Protein AF-A0A950WP19-F1 (afdb_monomer_lite)

Radius of gyration: 15.9 Å; chains: 1; bounding box: 38×21×40 Å

Sequence (91 aa):
MPVFAMRCHAGPLAGATFQVTDPGNALIRGQCADIGKTKGPILRNVAARPLYFHNGSAAGLEHVVDFYDTRFGIGFTEGEEVDLVAFLNSL

Foldseek 3Di:
DDWDWDAACDDPCHRDIDIDPDQACCVVVVDPVSGPPHDDDDLVVVQVDDQDDPVSPRGAVLSVLVVVCVVVVVDDDPVRSVVVSVVSNVD

Structure (mmCIF, N/CA/C/O backbone):
data_AF-A0A950WP19-F1
#
_entry.id   AF-A0A950WP19-F1
#
loop_
_atom_site.group_PDB
_atom_site.id
_atom_site.type_symbol
_atom_site.label_atom_id
_atom_site.label_alt_id
_atom_site.label_comp_id
_atom_site.label_asym_id
_atom_site.label_entity_id
_atom_site.label_seq_id
_atom_site.pdbx_PDB_ins_code
_atom_site.Cartn_x
_atom_site.Cartn_y
_atom_site.Cartn_z
_atom_site.occupancy
_atom_site.B_iso_or_equiv
_atom_site.auth_seq_id
_atom_site.auth_comp_id
_atom_site.auth_asym_id
_atom_site.auth_atom_id
_atom_site.pdbx_PDB_model_num
ATOM 1 N N . MET A 1 1 ? -3.227 -17.571 -6.484 1.00 70.50 1 MET A N 1
ATOM 2 C CA . MET A 1 1 ? -3.109 -16.807 -7.749 1.00 70.50 1 MET A CA 1
ATOM 3 C C . MET A 1 1 ? -1.756 -17.078 -8.391 1.00 70.50 1 MET A C 1
ATOM 5 O O . MET A 1 1 ? -0.848 -17.436 -7.647 1.00 70.50 1 MET A O 1
ATOM 9 N N . PRO A 1 2 ? -1.614 -16.949 -9.724 1.00 86.69 2 PRO A N 1
ATOM 10 C CA . PRO A 1 2 ? -0.322 -17.114 -10.380 1.00 86.69 2 PRO A CA 1
ATOM 11 C C . PRO A 1 2 ? 0.669 -16.048 -9.898 1.00 86.69 2 PRO A C 1
ATOM 13 O O . PRO A 1 2 ? 0.277 -14.936 -9.542 1.00 86.69 2 PRO A O 1
ATOM 16 N N . VAL A 1 3 ? 1.948 -16.411 -9.878 1.00 92.69 3 VAL A N 1
ATOM 17 C CA . VAL A 1 3 ? 3.063 -15.499 -9.613 1.00 92.69 3 VAL A CA 1
ATOM 18 C C . VAL A 1 3 ? 3.874 -15.391 -10.897 1.00 92.69 3 VAL A C 1
ATOM 20 O O . VAL A 1 3 ? 4.243 -16.403 -11.491 1.00 92.69 3 VAL A O 1
ATOM 23 N N . PHE A 1 4 ? 4.122 -14.163 -11.331 1.00 93.56 4 PHE A N 1
ATOM 24 C CA . PHE A 1 4 ? 4.894 -13.832 -12.516 1.00 93.56 4 PHE A CA 1
ATOM 25 C C . PHE A 1 4 ? 6.302 -13.401 -12.117 1.00 93.56 4 PHE A C 1
ATOM 27 O O . PHE A 1 4 ? 6.473 -12.539 -11.254 1.00 93.56 4 PHE A O 1
ATOM 34 N N . ALA A 1 5 ? 7.297 -13.952 -12.810 1.00 95.88 5 ALA A N 1
ATOM 35 C CA . ALA A 1 5 ? 8.674 -13.489 -12.751 1.00 95.88 5 ALA A CA 1
ATOM 36 C C . ALA A 1 5 ? 8.912 -12.476 -13.879 1.00 95.88 5 ALA A C 1
ATOM 38 O O . ALA A 1 5 ? 8.889 -12.831 -15.057 1.00 95.88 5 ALA A O 1
ATOM 39 N N . MET A 1 6 ? 9.143 -11.214 -13.530 1.00 95.00 6 MET A N 1
ATOM 40 C CA . MET A 1 6 ? 9.407 -10.146 -14.491 1.00 95.00 6 MET A CA 1
ATOM 41 C C . MET A 1 6 ? 10.863 -9.713 -14.430 1.00 95.00 6 MET A C 1
ATOM 43 O O . MET A 1 6 ? 11.320 -9.230 -13.395 1.00 95.00 6 MET A O 1
ATOM 47 N N . ARG A 1 7 ? 11.577 -9.843 -15.551 1.00 96.06 7 ARG A N 1
ATOM 48 C CA . ARG A 1 7 ? 12.958 -9.374 -15.691 1.00 96.06 7 ARG A CA 1
ATOM 49 C C . ARG A 1 7 ? 13.008 -8.022 -16.391 1.00 96.06 7 ARG A C 1
ATOM 51 O O . ARG A 1 7 ? 12.430 -7.831 -17.457 1.00 96.06 7 ARG A O 1
ATOM 58 N N . CYS A 1 8 ? 13.771 -7.110 -15.809 1.00 96.81 8 CYS A N 1
ATOM 59 C CA . CYS A 1 8 ? 14.032 -5.798 -16.372 1.00 96.81 8 CYS A CA 1
ATOM 60 C C . CYS A 1 8 ? 15.270 -5.818 -17.264 1.00 96.81 8 CYS A C 1
ATOM 62 O O . CYS A 1 8 ? 16.355 -6.193 -16.824 1.00 96.81 8 CYS A O 1
ATOM 64 N N . HIS A 1 9 ? 15.118 -5.405 -18.522 1.00 95.19 9 HIS A N 1
ATOM 65 C CA . HIS A 1 9 ? 16.209 -5.414 -19.504 1.00 95.19 9 HIS A CA 1
ATOM 66 C C . HIS A 1 9 ? 16.872 -4.044 -19.708 1.00 95.19 9 HIS A C 1
ATOM 68 O O . HIS A 1 9 ? 17.994 -3.988 -20.199 1.00 95.19 9 HIS A O 1
ATOM 74 N N . ALA A 1 10 ? 16.208 -2.952 -19.324 1.00 91.94 10 ALA A N 1
ATOM 75 C CA . ALA A 1 10 ? 16.687 -1.587 -19.529 1.00 91.94 10 ALA A CA 1
ATOM 76 C C . ALA A 1 10 ? 16.243 -0.644 -18.395 1.00 91.94 10 ALA A C 1
ATOM 78 O O . ALA A 1 10 ? 15.338 -0.961 -17.619 1.00 91.94 10 ALA A O 1
ATOM 79 N N . GLY A 1 11 ? 16.875 0.531 -18.328 1.00 91.56 11 GLY A N 1
ATOM 80 C CA . GLY A 1 11 ? 16.604 1.563 -17.325 1.00 91.56 11 GLY A CA 1
ATOM 81 C C . GLY A 1 11 ? 17.298 1.321 -15.975 1.00 91.56 11 GLY A C 1
ATOM 82 O O . GLY A 1 11 ? 18.116 0.411 -15.856 1.00 91.56 11 GLY A O 1
ATOM 83 N N . PRO A 1 12 ? 16.969 2.115 -14.939 1.00 94.62 12 PRO A N 1
ATOM 84 C CA . PRO A 1 12 ? 17.644 2.061 -13.634 1.00 94.62 12 PRO A CA 1
ATOM 85 C C . PRO A 1 12 ? 17.534 0.717 -12.901 1.00 94.62 12 PRO A C 1
ATOM 87 O O . PRO A 1 12 ? 18.322 0.437 -12.007 1.00 94.62 12 PRO A O 1
ATOM 90 N N . LEU A 1 13 ? 16.550 -0.107 -13.273 1.00 96.25 13 LEU A N 1
ATOM 91 C CA . LEU A 1 13 ? 16.300 -1.430 -12.696 1.00 96.25 13 LEU A CA 1
ATOM 92 C C . LEU A 1 13 ? 16.772 -2.573 -13.613 1.00 96.25 13 LEU A C 1
ATOM 94 O O . LEU A 1 13 ? 16.380 -3.720 -13.409 1.00 96.25 13 LEU A O 1
ATOM 98 N N . ALA A 1 14 ? 17.568 -2.292 -14.650 1.00 96.38 14 ALA A N 1
ATOM 99 C CA . ALA A 1 14 ? 18.069 -3.320 -15.560 1.00 96.38 14 ALA A CA 1
ATOM 100 C C . ALA A 1 14 ? 18.826 -4.428 -14.803 1.00 96.38 14 ALA A C 1
ATOM 102 O O . ALA A 1 14 ? 19.631 -4.164 -13.916 1.00 96.38 14 ALA A O 1
ATOM 103 N N . GLY A 1 15 ? 18.556 -5.684 -15.158 1.00 96.31 15 GLY A N 1
ATOM 104 C CA . GLY A 1 15 ? 19.100 -6.868 -14.493 1.00 96.31 15 GLY A CA 1
ATOM 105 C C . GLY A 1 15 ? 18.269 -7.368 -13.308 1.00 96.31 15 GLY A C 1
ATOM 106 O O . GLY A 1 15 ? 18.352 -8.554 -12.991 1.00 96.31 15 GLY A O 1
ATOM 107 N N . ALA A 1 16 ? 17.422 -6.527 -12.704 1.00 96.88 16 ALA A N 1
ATOM 108 C CA . ALA A 1 16 ? 16.549 -6.944 -11.611 1.00 96.88 16 ALA A CA 1
ATOM 109 C C . ALA A 1 16 ? 15.448 -7.901 -12.095 1.00 96.88 16 ALA A C 1
ATOM 111 O O . ALA A 1 16 ? 14.961 -7.806 -13.228 1.00 96.88 16 ALA A O 1
ATOM 112 N N . THR A 1 17 ? 15.047 -8.817 -11.213 1.00 96.75 17 THR A N 1
ATOM 113 C CA . THR A 1 17 ? 13.897 -9.704 -11.415 1.00 96.75 17 THR A CA 1
ATOM 114 C C . THR A 1 17 ? 12.934 -9.555 -10.248 1.00 96.75 17 THR A C 1
ATOM 116 O O . THR A 1 17 ? 13.341 -9.642 -9.093 1.00 96.75 17 THR A O 1
ATOM 119 N N . PHE A 1 18 ? 11.660 -9.341 -10.559 1.00 95.94 18 PHE A N 1
ATOM 120 C CA . PHE A 1 18 ? 10.591 -9.154 -9.586 1.00 95.94 18 PHE A CA 1
ATOM 121 C C . PHE A 1 18 ? 9.629 -10.334 -9.636 1.00 95.94 18 PHE A C 1
ATOM 123 O O . PHE A 1 18 ? 9.298 -10.814 -10.719 1.00 95.94 18 PHE A O 1
ATOM 130 N N . GLN A 1 19 ? 9.168 -10.773 -8.468 1.00 95.62 19 GLN A N 1
ATOM 131 C CA . GLN A 1 19 ? 8.073 -11.731 -8.342 1.00 95.62 19 GLN A CA 1
ATOM 132 C C . GLN A 1 19 ? 6.815 -10.964 -7.957 1.00 95.62 19 GLN A C 1
ATOM 134 O O . GLN A 1 19 ? 6.795 -10.298 -6.922 1.00 95.62 19 GLN A O 1
ATOM 139 N N . VAL A 1 20 ? 5.785 -11.025 -8.796 1.00 94.44 20 VAL A N 1
ATOM 140 C CA . VAL A 1 20 ? 4.534 -10.290 -8.573 1.00 94.44 20 VAL A CA 1
ATOM 141 C C . VAL A 1 20 ? 3.335 -11.161 -8.891 1.00 94.44 20 VAL A C 1
ATOM 143 O O . VAL A 1 20 ? 3.376 -11.978 -9.803 1.00 94.44 20 VAL A O 1
ATOM 146 N N . THR A 1 21 ? 2.236 -10.970 -8.172 1.00 94.56 21 THR A N 1
ATOM 147 C CA . THR A 1 21 ? 0.961 -11.624 -8.503 1.00 94.56 21 THR A CA 1
ATOM 148 C C . THR A 1 21 ? 0.223 -10.917 -9.637 1.00 94.56 21 THR A C 1
ATOM 150 O O . THR A 1 21 ? -0.531 -11.554 -10.365 1.00 94.56 21 THR A O 1
ATOM 153 N N . ASP A 1 22 ? 0.460 -9.615 -9.802 1.00 94.06 22 ASP A N 1
ATOM 154 C CA . ASP A 1 22 ? -0.060 -8.789 -10.888 1.00 94.06 22 ASP A CA 1
ATOM 155 C C . ASP A 1 22 ? 0.990 -7.722 -11.263 1.00 94.06 22 ASP A C 1
ATOM 157 O O . ASP A 1 22 ? 1.405 -6.943 -10.397 1.00 94.06 22 ASP A O 1
ATOM 161 N N . PRO A 1 23 ? 1.461 -7.682 -12.522 1.00 94.50 23 PRO A N 1
ATOM 162 C CA . PRO A 1 23 ? 2.346 -6.632 -13.027 1.00 94.50 23 PRO A CA 1
ATOM 163 C C . PRO A 1 23 ? 1.799 -5.200 -12.916 1.00 94.50 23 PRO A C 1
ATOM 165 O O . PRO A 1 23 ? 2.591 -4.254 -12.872 1.00 94.50 23 PRO A O 1
ATOM 168 N N . GLY A 1 24 ? 0.476 -5.022 -12.877 1.00 94.62 24 GLY A N 1
ATOM 169 C CA . GLY A 1 24 ? -0.181 -3.727 -12.740 1.00 94.62 24 GLY A CA 1
ATOM 170 C C . GLY A 1 24 ? 0.171 -2.747 -13.863 1.00 94.62 24 GLY A C 1
ATOM 171 O O . GLY A 1 24 ? 0.201 -3.086 -15.048 1.00 94.62 24 GLY A O 1
ATOM 172 N N . ASN A 1 25 ? 0.470 -1.503 -13.486 1.00 96.00 25 ASN A N 1
ATOM 173 C CA . ASN A 1 25 ? 0.737 -0.402 -14.413 1.00 96.00 25 ASN A CA 1
ATOM 174 C C . ASN A 1 25 ? 1.942 -0.642 -15.336 1.00 96.00 25 ASN A C 1
ATOM 176 O O . ASN A 1 25 ? 2.024 0.002 -16.385 1.00 96.00 25 ASN A O 1
ATOM 180 N N . ALA A 1 26 ? 2.847 -1.570 -15.006 1.00 95.56 26 ALA A N 1
ATOM 181 C CA . ALA A 1 26 ? 3.943 -1.945 -15.897 1.00 95.56 26 ALA A CA 1
ATOM 182 C C . ALA A 1 26 ? 3.456 -2.502 -17.243 1.00 95.56 26 ALA A C 1
ATOM 184 O O . ALA A 1 26 ? 4.112 -2.254 -18.251 1.00 95.56 26 ALA A O 1
ATOM 185 N N . LEU A 1 27 ? 2.303 -3.181 -17.298 1.00 94.31 27 LEU A N 1
ATOM 186 C CA . LEU A 1 27 ? 1.740 -3.669 -18.568 1.00 94.31 27 LEU A CA 1
ATOM 187 C C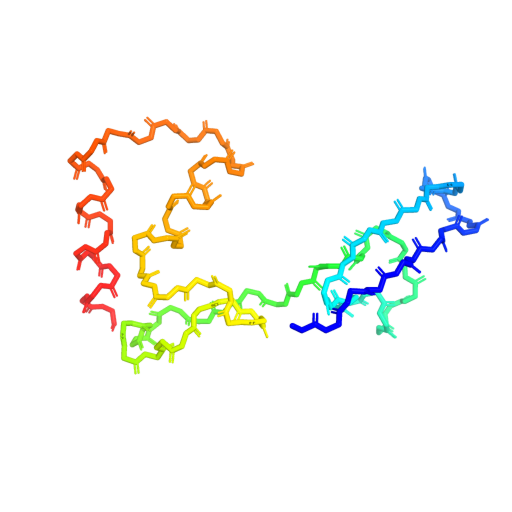 . LEU A 1 27 ? 1.201 -2.542 -19.450 1.00 94.31 27 LEU A C 1
ATOM 189 O O . LEU A 1 27 ? 1.143 -2.689 -20.665 1.00 94.31 27 LEU A O 1
ATOM 193 N N . ILE A 1 28 ? 0.823 -1.417 -18.844 1.00 95.00 28 ILE A N 1
ATOM 194 C CA . ILE A 1 28 ? 0.275 -0.260 -19.556 1.00 95.00 28 ILE A CA 1
ATOM 195 C C . ILE A 1 28 ? 1.407 0.663 -20.011 1.00 95.00 28 ILE A C 1
ATOM 197 O O . ILE A 1 28 ? 1.412 1.146 -21.139 1.00 95.00 28 ILE A O 1
ATOM 201 N N . ARG A 1 29 ? 2.368 0.933 -19.123 1.00 93.75 29 ARG A N 1
ATOM 202 C CA . ARG A 1 29 ? 3.435 1.918 -19.355 1.00 93.75 29 ARG A CA 1
ATOM 203 C C . ARG A 1 29 ? 4.727 1.318 -19.901 1.00 93.75 29 ARG A C 1
ATOM 205 O O . ARG A 1 29 ? 5.570 2.063 -20.387 1.00 93.75 29 ARG A O 1
ATOM 212 N N . GLY A 1 30 ? 4.924 0.007 -19.771 1.00 92.62 30 GLY A N 1
ATOM 213 C CA . GLY A 1 30 ? 6.158 -0.679 -20.166 1.00 92.62 30 GLY A CA 1
ATOM 214 C C . GLY A 1 30 ? 7.375 -0.349 -19.293 1.00 92.62 30 GLY A C 1
ATOM 215 O O . GLY A 1 30 ? 8.503 -0.647 -19.675 1.00 92.62 30 GLY A O 1
ATOM 216 N N . GLN A 1 31 ? 7.180 0.287 -18.133 1.00 94.75 31 GLN A N 1
ATOM 217 C CA . GLN A 1 31 ? 8.268 0.733 -17.263 1.00 94.75 31 GLN A CA 1
ATOM 218 C C . GLN A 1 31 ? 8.461 -0.218 -16.084 1.00 94.75 31 GLN A C 1
ATOM 220 O O . GLN A 1 31 ? 7.543 -0.463 -15.306 1.00 94.75 31 GLN A O 1
ATOM 225 N N . CYS A 1 32 ? 9.699 -0.673 -15.888 1.00 96.19 32 CYS A N 1
ATOM 226 C CA . CYS A 1 32 ? 10.075 -1.520 -14.756 1.00 96.19 32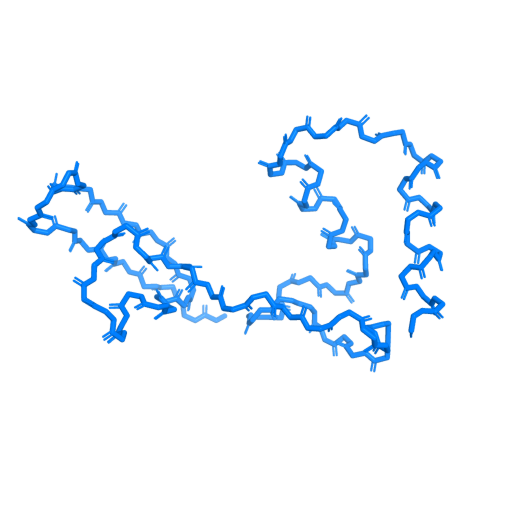 CYS A CA 1
ATOM 227 C C . CYS A 1 32 ? 9.801 -0.894 -13.387 1.00 96.19 32 CYS A C 1
ATOM 229 O O . CYS A 1 32 ? 9.470 -1.596 -12.438 1.00 96.19 32 CYS A O 1
ATOM 231 N N . ALA A 1 33 ? 9.905 0.432 -13.284 1.00 95.44 33 ALA A N 1
ATOM 232 C CA . ALA A 1 33 ? 9.615 1.146 -12.046 1.00 95.44 33 ALA A CA 1
ATOM 233 C C . ALA A 1 33 ? 8.133 1.073 -11.644 1.00 95.44 33 ALA A C 1
ATOM 235 O O . ALA A 1 33 ? 7.816 1.404 -10.506 1.00 95.44 33 ALA A O 1
ATOM 236 N N . ASP A 1 34 ? 7.239 0.664 -12.548 1.00 95.94 34 ASP A N 1
ATOM 237 C CA . ASP A 1 34 ? 5.796 0.567 -12.314 1.00 95.94 34 ASP A CA 1
ATOM 238 C C . ASP A 1 34 ? 5.309 -0.874 -12.088 1.00 95.94 34 ASP A C 1
ATOM 240 O O . ASP A 1 34 ? 4.104 -1.101 -11.969 1.00 95.94 34 ASP A O 1
ATOM 244 N N . ILE A 1 35 ? 6.229 -1.842 -11.983 1.00 96.06 35 ILE A N 1
ATOM 245 C CA . ILE A 1 35 ? 5.913 -3.244 -11.679 1.00 96.06 35 ILE A CA 1
ATOM 246 C C . ILE A 1 35 ? 5.201 -3.329 -10.323 1.00 96.06 35 ILE A C 1
ATOM 248 O O . ILE A 1 35 ? 5.702 -2.841 -9.311 1.00 96.06 35 ILE A O 1
ATOM 252 N N . GLY A 1 36 ? 4.011 -3.934 -10.317 1.00 93.56 36 GLY A N 1
ATOM 253 C CA . GLY A 1 36 ? 3.179 -4.110 -9.125 1.00 93.56 36 GLY A CA 1
ATOM 254 C C . GLY A 1 36 ? 2.480 -2.836 -8.640 1.00 93.56 36 GLY A C 1
ATOM 255 O O . GLY A 1 36 ? 1.733 -2.888 -7.664 1.00 93.56 36 GLY A O 1
ATOM 256 N N . LYS A 1 37 ? 2.679 -1.686 -9.300 1.00 94.56 37 LYS A N 1
ATOM 257 C CA . LYS A 1 37 ? 1.926 -0.471 -8.971 1.00 94.56 37 LYS A CA 1
ATOM 258 C C . LYS A 1 37 ? 0.528 -0.558 -9.559 1.00 94.56 37 LYS A C 1
ATOM 260 O O . LYS A 1 37 ? 0.360 -0.754 -10.760 1.00 94.56 37 LYS A O 1
ATOM 265 N N . THR A 1 38 ? -0.468 -0.312 -8.726 1.00 93.75 38 THR A N 1
ATOM 266 C CA . THR A 1 38 ? -1.875 -0.245 -9.115 1.00 93.75 38 THR A CA 1
ATOM 267 C C . THR A 1 38 ? -2.467 1.091 -8.676 1.00 93.75 38 THR A C 1
ATOM 269 O O . THR A 1 38 ? -1.852 1.865 -7.936 1.00 93.75 38 THR A O 1
ATOM 272 N N . LYS A 1 39 ? -3.661 1.412 -9.174 1.00 93.81 39 LYS A N 1
ATOM 273 C CA . LYS A 1 39 ? -4.423 2.556 -8.671 1.00 93.81 39 LYS A CA 1
ATOM 274 C C . LYS A 1 39 ? -4.861 2.265 -7.231 1.00 93.81 39 LYS A C 1
ATOM 276 O O . LYS A 1 39 ? -5.414 1.200 -6.971 1.00 93.81 39 LYS A O 1
ATOM 281 N N . GLY A 1 40 ? -4.698 3.240 -6.335 1.00 92.50 40 GLY A N 1
ATOM 282 C CA . GLY A 1 40 ? -5.259 3.163 -4.985 1.00 92.50 40 GLY A CA 1
ATOM 283 C C . GLY A 1 40 ? -6.781 2.928 -5.011 1.00 92.50 40 GLY A C 1
ATOM 284 O O . GLY A 1 40 ? -7.485 3.590 -5.793 1.00 92.50 40 GLY A O 1
ATOM 285 N N . PRO A 1 41 ? -7.301 1.985 -4.205 1.00 92.88 41 PRO A N 1
ATOM 286 C CA . PRO A 1 41 ? -8.734 1.743 -4.109 1.00 92.88 41 PRO A CA 1
ATOM 287 C C . PRO A 1 41 ? -9.440 2.900 -3.389 1.00 92.88 41 PRO A C 1
ATOM 289 O O . PRO A 1 41 ? -8.834 3.659 -2.637 1.00 92.88 41 PRO A O 1
ATOM 292 N N . ILE A 1 42 ? -10.746 3.029 -3.617 1.00 95.69 42 ILE A N 1
ATOM 293 C CA . ILE A 1 42 ? -11.605 3.904 -2.811 1.00 95.69 42 ILE A CA 1
ATOM 294 C C . ILE A 1 42 ? -11.958 3.133 -1.535 1.00 95.69 42 ILE A C 1
ATOM 296 O O . ILE A 1 42 ? -12.333 1.968 -1.629 1.00 95.69 42 ILE A O 1
ATOM 300 N N . LEU A 1 43 ? -11.858 3.775 -0.368 1.00 96.75 43 LEU A N 1
ATOM 301 C CA . LEU A 1 43 ? -12.084 3.118 0.930 1.00 96.75 43 LEU A CA 1
ATOM 302 C C . LEU A 1 43 ? -13.521 3.241 1.463 1.00 96.75 43 LEU A C 1
ATOM 304 O O . LEU A 1 43 ? -13.853 2.652 2.483 1.00 96.75 43 LEU A O 1
ATOM 308 N N . ARG A 1 44 ? -14.395 3.980 0.772 1.00 96.62 44 ARG A N 1
ATOM 309 C CA . ARG A 1 44 ? -15.819 4.060 1.123 1.00 96.62 44 ARG A CA 1
ATOM 310 C C . ARG A 1 44 ? -16.474 2.679 1.026 1.00 96.62 44 ARG A C 1
ATOM 312 O O . ARG A 1 44 ? -16.364 2.035 -0.022 1.00 96.62 44 ARG A O 1
ATOM 319 N N . ASN A 1 45 ? -17.208 2.268 2.060 1.00 96.06 45 ASN A N 1
ATOM 320 C CA . ASN A 1 45 ? -17.795 0.934 2.204 1.00 96.06 45 ASN A CA 1
ATOM 321 C C . ASN A 1 45 ? -16.768 -0.206 2.044 1.00 96.06 45 ASN A C 1
ATOM 323 O O . ASN A 1 45 ? -17.097 -1.249 1.469 1.00 96.06 45 ASN A O 1
ATOM 327 N N . VAL A 1 46 ? -15.515 -0.014 2.477 1.00 97.06 46 VAL A N 1
ATOM 328 C CA . VAL A 1 46 ? -14.463 -1.032 2.304 1.00 97.06 46 VAL A CA 1
ATOM 329 C C . VAL A 1 46 ? -14.772 -2.306 3.092 1.00 97.06 46 VAL A C 1
ATOM 331 O O . VAL A 1 46 ? -14.633 -3.394 2.542 1.00 97.06 46 VAL A O 1
ATOM 334 N N . ALA A 1 47 ? -15.303 -2.184 4.311 1.00 96.94 47 ALA A N 1
ATOM 335 C CA . ALA A 1 47 ? -15.625 -3.324 5.172 1.00 96.94 47 ALA A CA 1
ATOM 336 C C . ALA A 1 47 ? -16.651 -4.300 4.570 1.00 96.94 47 ALA A C 1
ATOM 338 O O . ALA A 1 47 ? -16.630 -5.494 4.857 1.00 96.94 47 ALA A O 1
ATOM 339 N N . ALA A 1 48 ? -17.527 -3.819 3.683 1.00 96.06 48 ALA A N 1
ATOM 340 C CA . ALA A 1 48 ? -18.532 -4.644 3.017 1.00 96.06 48 ALA A CA 1
ATOM 341 C C . ALA A 1 48 ? -17.979 -5.452 1.823 1.00 96.06 48 ALA A C 1
ATOM 343 O O . ALA A 1 48 ? -18.753 -6.094 1.110 1.00 96.06 48 ALA A O 1
ATOM 344 N N . ARG A 1 49 ? -16.668 -5.383 1.541 1.00 94.69 49 ARG A N 1
ATOM 345 C CA . ARG A 1 49 ? -16.051 -5.938 0.322 1.00 94.69 49 ARG A CA 1
ATOM 346 C C . ARG A 1 49 ? -14.815 -6.826 0.583 1.00 94.69 49 ARG A C 1
ATOM 348 O O . ARG A 1 49 ? -13.782 -6.589 -0.043 1.00 94.69 49 ARG A O 1
ATOM 355 N N . PRO A 1 50 ? -14.889 -7.854 1.447 1.00 94.38 50 PRO A N 1
ATOM 356 C CA . PRO A 1 50 ? -13.834 -8.869 1.529 1.00 94.38 50 PRO A CA 1
ATOM 357 C C . PRO A 1 50 ? -13.840 -9.776 0.276 1.00 94.38 50 PRO A C 1
ATOM 359 O O . PRO A 1 50 ? -14.875 -9.936 -0.370 1.00 94.38 50 PRO A O 1
ATOM 362 N N . LEU A 1 51 ? -12.752 -10.446 -0.124 1.00 95.56 51 LEU A N 1
ATOM 363 C CA . LEU A 1 51 ? -11.356 -10.421 0.350 1.00 95.56 51 LEU A CA 1
ATOM 364 C C . LEU A 1 51 ? -10.598 -9.190 -0.194 1.00 95.56 51 LEU A C 1
ATOM 366 O O . LEU A 1 51 ? -10.906 -8.699 -1.278 1.00 95.56 51 LEU A O 1
ATOM 370 N N . TYR A 1 52 ? -9.579 -8.721 0.526 1.00 96.06 52 TYR A N 1
ATOM 371 C CA . TYR A 1 52 ? -8.851 -7.482 0.227 1.00 96.06 52 TYR A CA 1
ATOM 372 C C . TYR A 1 52 ? -7.586 -7.694 -0.623 1.00 96.06 52 TYR A C 1
ATOM 374 O O . TYR A 1 52 ? -7.067 -8.804 -0.745 1.00 96.06 52 TYR A O 1
ATOM 382 N N . PHE A 1 53 ? -7.066 -6.583 -1.165 1.00 94.56 53 PHE A N 1
ATOM 383 C CA . PHE A 1 53 ? -6.037 -6.501 -2.216 1.00 94.56 53 PHE A CA 1
ATOM 384 C C . PHE A 1 53 ? -6.498 -7.017 -3.584 1.00 94.56 53 PHE A C 1
ATOM 386 O O . PHE A 1 53 ? -7.506 -7.704 -3.716 1.00 94.56 53 PHE A O 1
ATOM 393 N N . HIS A 1 54 ? -5.757 -6.674 -4.642 1.00 92.06 54 HIS A N 1
ATOM 394 C CA . HIS A 1 54 ? -6.105 -7.049 -6.022 1.00 92.06 54 HIS A CA 1
ATOM 395 C C . HIS A 1 54 ? -6.100 -8.563 -6.258 1.00 92.06 54 HIS A C 1
ATOM 397 O O . HIS A 1 54 ? -6.697 -9.039 -7.218 1.00 92.06 54 HIS A O 1
ATOM 403 N N . ASN A 1 55 ? -5.431 -9.315 -5.386 1.00 91.44 55 ASN A N 1
ATOM 404 C CA . ASN A 1 55 ? -5.334 -10.767 -5.433 1.00 91.44 55 ASN A CA 1
ATOM 405 C C . ASN A 1 55 ? -6.149 -11.487 -4.344 1.00 91.44 55 ASN A C 1
ATOM 407 O O . ASN A 1 55 ? -6.047 -12.710 -4.241 1.00 91.44 55 ASN A O 1
ATOM 411 N N . GLY A 1 56 ? -6.903 -10.753 -3.517 1.00 93.25 56 GLY A N 1
ATOM 412 C CA . GLY A 1 56 ? -7.692 -11.326 -2.427 1.00 93.25 56 GLY A CA 1
ATOM 413 C C . GLY A 1 56 ? -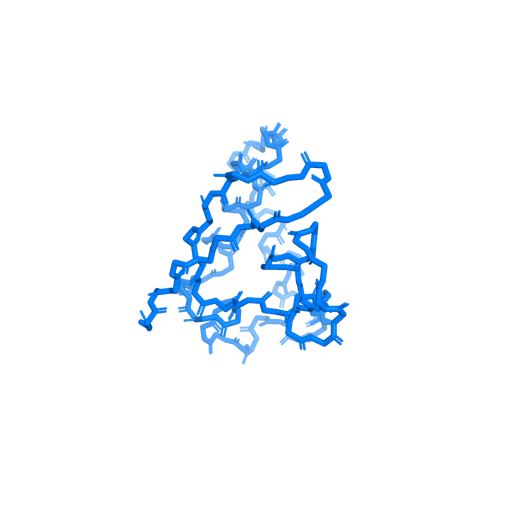6.863 -11.964 -1.305 1.00 93.25 56 GLY A C 1
ATOM 414 O O . GLY A 1 56 ? -7.358 -12.875 -0.648 1.00 93.25 56 GLY A O 1
ATOM 415 N N . SER A 1 57 ? -5.595 -11.578 -1.108 1.00 93.38 57 SER A N 1
ATOM 416 C CA . SER A 1 57 ? -4.716 -12.268 -0.149 1.00 93.38 57 SER A CA 1
ATOM 417 C C . SER A 1 57 ? -4.975 -11.932 1.319 1.00 93.38 57 SER A C 1
ATOM 419 O O . SER A 1 57 ? -4.493 -12.660 2.180 1.00 93.38 57 SER A O 1
ATOM 421 N N . ALA A 1 58 ? -5.704 -10.855 1.618 1.00 96.69 58 ALA A N 1
ATOM 422 C CA . ALA A 1 58 ? -6.079 -10.506 2.987 1.00 96.69 58 ALA A CA 1
ATOM 423 C C . ALA A 1 58 ? -7.557 -10.814 3.235 1.00 96.69 58 ALA A C 1
ATOM 425 O O . ALA A 1 58 ? -8.436 -10.341 2.516 1.00 96.69 58 ALA A O 1
ATOM 426 N N . ALA A 1 59 ? -7.833 -11.605 4.272 1.00 95.94 59 ALA A N 1
ATOM 427 C CA . ALA A 1 59 ? -9.193 -12.037 4.592 1.00 95.94 59 ALA A CA 1
ATOM 428 C C . ALA A 1 59 ? -10.009 -11.002 5.382 1.00 95.94 59 ALA A C 1
ATOM 430 O O . ALA A 1 59 ? -11.236 -11.029 5.334 1.00 95.94 59 ALA A O 1
ATOM 431 N N . GLY A 1 60 ? -9.327 -10.100 6.090 1.00 97.25 60 GLY A N 1
ATOM 432 C CA . GLY A 1 60 ? -9.900 -9.132 7.029 1.00 97.25 60 GLY A CA 1
ATOM 433 C C . GLY A 1 60 ? -9.200 -7.780 6.920 1.00 97.25 60 GLY A C 1
ATOM 434 O O . GLY A 1 60 ? -8.132 -7.698 6.307 1.00 97.25 60 GLY A O 1
ATOM 435 N N . LEU A 1 61 ? -9.805 -6.735 7.489 1.00 97.94 61 LEU A N 1
ATOM 436 C CA . LEU A 1 61 ? -9.207 -5.393 7.526 1.00 97.94 61 LEU A CA 1
ATOM 437 C C . LEU A 1 61 ? -7.991 -5.348 8.451 1.00 97.94 61 LEU A C 1
ATOM 439 O O . LEU A 1 61 ? -7.066 -4.592 8.194 1.00 97.94 61 LEU A O 1
ATOM 443 N N . GLU A 1 62 ? -7.968 -6.213 9.455 1.00 97.69 62 GLU A N 1
ATOM 444 C CA . GLU A 1 62 ? -6.869 -6.447 10.387 1.00 97.69 62 GLU A CA 1
ATOM 445 C C . GLU A 1 62 ? -5.615 -6.832 9.592 1.00 97.69 62 GLU A C 1
ATOM 447 O O . GLU A 1 62 ? -4.642 -6.092 9.560 1.00 97.69 62 GLU A O 1
ATOM 452 N N . HIS A 1 63 ? -5.709 -7.874 8.757 1.00 97.94 63 HIS A N 1
ATOM 453 C CA . HIS A 1 63 ? -4.616 -8.276 7.862 1.00 97.94 63 HIS A CA 1
ATOM 454 C C . HIS A 1 63 ? -4.191 -7.180 6.868 1.00 97.94 63 HIS A C 1
ATOM 456 O O . HIS A 1 63 ? -3.059 -7.188 6.383 1.00 97.94 63 HIS A O 1
ATOM 462 N N . VAL A 1 64 ? -5.099 -6.268 6.499 1.00 97.38 64 VAL A N 1
ATOM 463 C CA . VAL A 1 64 ? -4.764 -5.124 5.637 1.00 97.38 64 VAL A CA 1
ATOM 464 C C . VAL A 1 64 ? -3.953 -4.089 6.411 1.00 97.38 64 VAL A C 1
ATOM 466 O O . VAL A 1 64 ? -2.968 -3.582 5.872 1.00 97.38 64 VAL A O 1
ATOM 469 N N . VAL A 1 65 ? -4.357 -3.781 7.644 1.00 97.94 65 VAL A N 1
ATOM 470 C CA . VAL A 1 65 ? -3.649 -2.855 8.533 1.00 97.94 65 VAL A CA 1
ATOM 471 C C . VAL A 1 65 ? -2.263 -3.405 8.858 1.00 97.94 65 VAL A C 1
ATOM 473 O O . VAL A 1 65 ? -1.289 -2.720 8.552 1.00 97.94 65 VAL A O 1
ATOM 476 N N . ASP A 1 66 ? -2.155 -4.662 9.294 1.00 97.81 66 ASP A N 1
ATOM 477 C CA . ASP A 1 66 ? -0.880 -5.328 9.611 1.00 97.81 66 ASP A CA 1
ATOM 478 C C . ASP A 1 66 ? 0.097 -5.296 8.428 1.00 97.81 66 ASP A C 1
ATOM 480 O O . ASP A 1 66 ? 1.300 -5.042 8.565 1.00 97.81 66 ASP A O 1
ATOM 484 N N . PHE A 1 67 ? -0.422 -5.542 7.218 1.00 97.00 67 PHE A N 1
ATOM 485 C CA . PHE A 1 67 ? 0.380 -5.497 6.000 1.00 97.00 67 PHE A CA 1
ATOM 486 C C . PHE A 1 67 ? 0.984 -4.109 5.781 1.00 97.00 67 PHE A C 1
ATOM 488 O O . PHE A 1 67 ? 2.158 -3.999 5.416 1.00 97.00 67 PHE A O 1
ATOM 495 N N . TYR A 1 68 ? 0.193 -3.049 5.961 1.00 96.94 68 TYR A N 1
ATOM 496 C CA . TYR A 1 68 ? 0.668 -1.685 5.756 1.00 96.94 68 TYR A CA 1
ATOM 497 C C . TYR A 1 68 ? 1.542 -1.181 6.901 1.00 96.94 68 TYR A C 1
ATOM 499 O O . TYR A 1 68 ? 2.509 -0.472 6.614 1.00 96.94 68 TYR A O 1
ATOM 507 N N . ASP A 1 69 ? 1.271 -1.598 8.137 1.00 98.25 69 ASP A N 1
ATOM 508 C CA . ASP A 1 69 ? 2.145 -1.351 9.281 1.00 98.25 69 ASP A CA 1
ATOM 509 C C . ASP A 1 69 ? 3.544 -1.916 9.014 1.00 98.25 69 ASP A C 1
ATOM 511 O O . ASP A 1 69 ? 4.520 -1.167 8.979 1.00 98.25 69 ASP A O 1
ATOM 515 N N . THR A 1 70 ? 3.629 -3.199 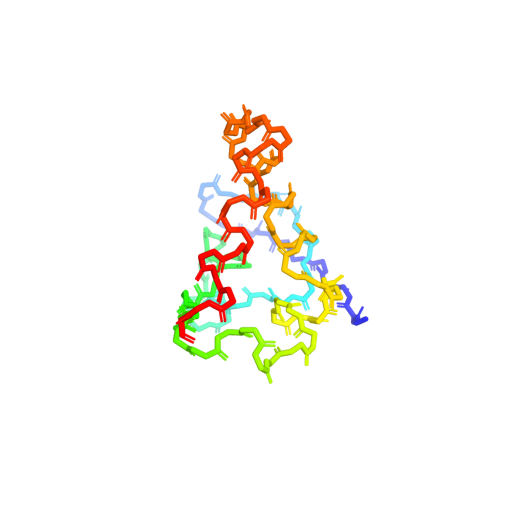8.645 1.00 97.50 70 THR A N 1
ATOM 516 C CA . THR A 1 70 ? 4.900 -3.858 8.307 1.00 97.50 70 THR A CA 1
ATOM 517 C C . THR A 1 70 ? 5.569 -3.217 7.090 1.00 97.50 70 THR A C 1
ATOM 519 O O . THR A 1 70 ? 6.777 -2.977 7.078 1.00 97.50 70 THR A O 1
ATOM 522 N N . ARG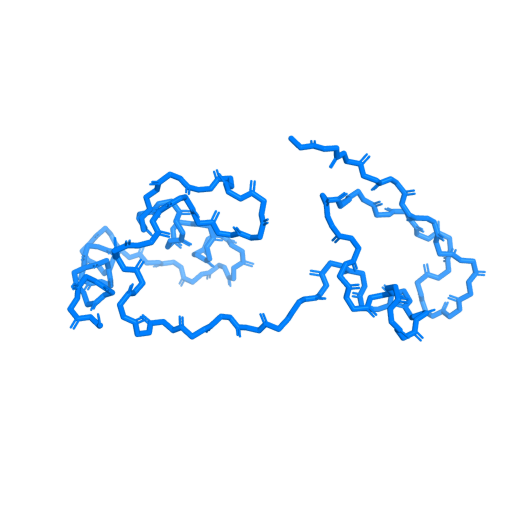 A 1 71 ? 4.801 -2.943 6.027 1.00 94.81 71 ARG A N 1
ATOM 523 C CA . ARG A 1 71 ? 5.339 -2.415 4.764 1.00 94.81 71 ARG A CA 1
ATOM 524 C C . ARG A 1 71 ? 5.980 -1.042 4.931 1.00 94.81 71 ARG A C 1
ATOM 526 O O . ARG A 1 71 ? 6.952 -0.751 4.231 1.00 94.81 71 ARG A O 1
ATOM 533 N N . PHE A 1 72 ? 5.393 -0.191 5.766 1.00 96.44 72 PHE A N 1
ATOM 534 C CA . PHE A 1 72 ? 5.861 1.175 5.969 1.00 96.44 72 PHE A CA 1
ATOM 535 C C . PHE A 1 72 ? 6.633 1.362 7.279 1.00 96.44 72 PHE A C 1
ATOM 537 O O . PHE A 1 72 ? 7.220 2.425 7.462 1.00 96.44 72 PHE A O 1
ATOM 544 N N . GLY A 1 73 ? 6.683 0.342 8.140 1.00 97.31 73 GLY A N 1
ATOM 545 C CA . GLY A 1 73 ? 7.302 0.415 9.460 1.00 97.31 73 GLY A CA 1
ATOM 546 C C . GLY A 1 73 ? 6.641 1.481 10.329 1.00 97.31 73 GLY A C 1
ATOM 547 O O . GLY A 1 73 ? 7.351 2.307 10.898 1.00 97.31 73 GLY A O 1
ATOM 548 N N . ILE A 1 74 ? 5.303 1.519 10.348 1.00 97.88 74 ILE A N 1
ATOM 549 C CA . ILE A 1 74 ? 4.546 2.580 11.034 1.00 97.88 74 ILE A CA 1
ATOM 550 C C . ILE A 1 74 ? 4.706 2.431 12.551 1.00 97.88 74 ILE A C 1
ATOM 552 O O . ILE A 1 74 ? 5.004 3.417 13.224 1.00 97.88 74 ILE A O 1
ATOM 556 N N . GLY A 1 75 ? 4.604 1.201 13.060 1.00 97.62 75 GLY A N 1
ATOM 557 C CA . GLY A 1 75 ? 4.785 0.873 14.469 1.00 97.62 75 GLY A CA 1
ATOM 558 C C . GLY A 1 75 ? 3.533 1.145 15.290 1.00 97.62 75 GLY A C 1
ATOM 559 O O . GLY A 1 75 ? 3.645 1.725 16.372 1.00 97.62 75 GLY A O 1
ATOM 560 N N . PHE A 1 76 ? 2.360 0.768 14.772 1.00 98.00 76 PHE A N 1
ATOM 561 C CA . PHE A 1 76 ? 1.121 0.892 15.530 1.00 98.00 76 PHE A CA 1
ATOM 562 C C . PHE A 1 76 ? 1.183 0.101 16.839 1.00 98.00 76 PHE A C 1
ATOM 564 O O . PHE A 1 76 ? 1.741 -0.993 16.937 1.00 98.00 76 PHE A O 1
ATOM 571 N N . THR A 1 77 ? 0.581 0.673 17.872 1.00 98.31 77 THR A N 1
ATOM 572 C CA . THR A 1 77 ? 0.186 -0.085 19.054 1.00 98.31 77 THR A CA 1
ATOM 573 C C . THR A 1 77 ? -1.071 -0.902 18.754 1.00 98.31 77 THR A C 1
ATOM 575 O O . THR A 1 77 ? -1.873 -0.530 17.901 1.00 98.31 77 THR A O 1
ATOM 578 N N . GLU A 1 78 ? -1.303 -1.970 19.520 1.00 96.62 78 GLU A N 1
ATOM 579 C CA . GLU A 1 78 ? -2.506 -2.809 19.381 1.00 96.62 78 GLU A CA 1
ATOM 580 C C . GLU A 1 78 ? -3.808 -1.981 19.448 1.00 96.62 78 GLU A C 1
ATOM 582 O O . GLU A 1 78 ? -4.754 -2.227 18.704 1.00 96.62 78 GLU A O 1
ATOM 587 N N . GLY A 1 79 ? -3.849 -0.946 20.297 1.00 98.31 79 GLY A N 1
ATOM 588 C CA . GLY A 1 79 ? -4.997 -0.040 20.382 1.00 98.31 79 GLY A CA 1
ATOM 589 C C . GLY A 1 79 ? -5.211 0.791 19.113 1.00 98.31 79 GLY A C 1
ATOM 590 O O . GLY A 1 79 ? -6.344 0.937 18.663 1.00 98.31 79 GLY A O 1
ATOM 591 N N . GLU A 1 80 ? -4.137 1.297 18.504 1.00 98.56 80 GLU A N 1
ATOM 592 C CA . GLU A 1 80 ? -4.220 2.075 17.260 1.00 98.56 80 GLU A CA 1
ATOM 593 C C . GLU A 1 80 ? -4.652 1.214 16.069 1.00 98.56 80 GLU A C 1
ATOM 595 O O . GLU A 1 80 ? -5.415 1.685 15.224 1.00 98.56 80 GLU A O 1
ATOM 600 N N . GLU A 1 81 ? -4.219 -0.050 16.010 1.00 98.25 81 GLU A N 1
ATOM 601 C CA . GLU A 1 81 ? -4.686 -1.000 14.994 1.00 98.25 81 GLU A CA 1
ATOM 602 C C . GLU A 1 81 ? -6.193 -1.244 15.121 1.00 98.25 81 GLU A C 1
ATOM 604 O O . GLU A 1 81 ? -6.925 -1.138 14.132 1.00 98.25 81 GLU A O 1
ATOM 609 N N . VAL A 1 82 ? -6.676 -1.495 16.344 1.00 98.38 82 VAL A N 1
ATOM 610 C CA . VAL A 1 82 ? -8.107 -1.683 16.633 1.00 98.38 82 VAL A CA 1
ATOM 611 C C . VAL A 1 82 ? -8.916 -0.445 16.246 1.00 98.38 82 VAL A C 1
ATOM 613 O O . VAL A 1 82 ? -9.946 -0.569 15.574 1.00 98.38 82 VAL A O 1
ATOM 616 N N . ASP A 1 83 ? -8.447 0.747 16.612 1.00 98.69 83 ASP A N 1
ATOM 617 C CA . ASP A 1 83 ? -9.124 2.004 16.295 1.00 98.69 83 ASP A CA 1
ATOM 618 C C . ASP A 1 83 ? -9.155 2.272 14.783 1.00 98.69 83 ASP A C 1
ATOM 620 O O . ASP A 1 83 ? -10.183 2.691 14.240 1.00 98.69 83 ASP A O 1
ATOM 624 N N . LEU A 1 84 ? -8.062 1.984 14.069 1.00 98.44 84 LEU A 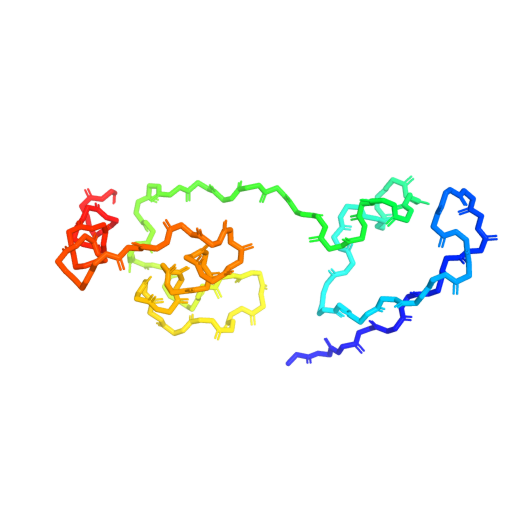N 1
ATOM 625 C CA . LEU A 1 84 ? -8.005 2.132 12.616 1.00 98.44 84 LEU A CA 1
ATOM 626 C C . LEU A 1 84 ? -8.955 1.154 11.916 1.00 98.44 84 LEU A C 1
ATOM 628 O O . LEU A 1 84 ? -9.684 1.549 11.003 1.00 98.44 84 LEU A O 1
ATOM 632 N N . VAL A 1 85 ? -9.002 -0.104 12.354 1.00 98.44 85 VAL A N 1
ATOM 633 C CA . VAL A 1 85 ? -9.963 -1.085 11.836 1.00 98.44 85 VAL A CA 1
ATOM 634 C C . VAL A 1 85 ? -11.398 -0.631 12.119 1.00 98.44 85 VAL A C 1
ATOM 636 O O . VAL A 1 85 ? -12.242 -0.679 11.220 1.00 98.44 85 VAL A O 1
ATOM 639 N N . ALA A 1 86 ? -11.696 -0.130 13.320 1.00 98.50 86 ALA A N 1
ATOM 640 C CA . ALA A 1 86 ? -13.015 0.406 13.656 1.00 98.50 86 ALA A CA 1
ATOM 641 C C . ALA A 1 86 ? -13.398 1.596 12.759 1.00 98.50 86 ALA A C 1
ATOM 643 O O . ALA A 1 86 ? -14.520 1.655 12.248 1.00 98.50 86 ALA A O 1
ATOM 644 N N . PHE A 1 87 ? -12.454 2.500 12.487 1.00 98.50 87 PHE A N 1
ATOM 645 C CA . PHE A 1 87 ? -12.654 3.598 11.546 1.00 98.50 87 PHE A CA 1
ATOM 646 C C . PHE A 1 87 ? -12.964 3.088 10.134 1.00 98.50 87 PHE A C 1
ATOM 648 O O . PHE A 1 87 ? -13.954 3.520 9.542 1.00 98.50 87 PHE A O 1
ATOM 655 N N . LEU A 1 88 ? -12.189 2.134 9.609 1.00 98.12 88 LEU A N 1
ATOM 656 C CA . LEU A 1 88 ? -12.417 1.540 8.284 1.00 98.12 88 LEU A CA 1
ATOM 657 C C . LEU A 1 88 ? -13.782 0.836 8.178 1.00 98.12 88 LEU A C 1
ATOM 659 O O . LEU A 1 88 ? -14.392 0.847 7.109 1.00 98.12 88 LEU A O 1
ATOM 663 N N . ASN A 1 89 ? -14.289 0.279 9.281 1.00 97.69 89 ASN A N 1
ATOM 664 C CA . ASN A 1 89 ? -15.638 -0.291 9.362 1.00 97.69 89 ASN A CA 1
ATOM 665 C C . ASN A 1 89 ? -16.765 0.753 9.294 1.00 97.69 89 ASN A C 1
ATOM 667 O O . ASN A 1 89 ? -17.901 0.397 8.987 1.00 97.69 89 ASN A O 1
ATOM 671 N N . SER A 1 90 ? -16.467 2.027 9.555 1.00 97.50 90 SER A N 1
ATOM 672 C CA . SER A 1 90 ? -17.442 3.126 9.521 1.00 97.50 90 SER A CA 1
ATOM 673 C C . SER A 1 90 ? -17.547 3.858 8.172 1.00 97.50 90 SER A C 1
ATOM 675 O O . SER A 1 90 ? -18.411 4.725 8.021 1.00 97.50 90 SER A O 1
ATOM 677 N N . LEU A 1 91 ? -16.665 3.542 7.212 1.00 95.75 91 LEU A N 1
ATOM 678 C CA . LEU A 1 91 ? -16.543 4.216 5.907 1.00 95.75 91 LEU A CA 1
ATOM 679 C C . LEU A 1 91 ? -17.580 3.797 4.864 1.00 95.75 91 LEU A C 1
ATOM 681 O O . LEU A 1 91 ? -18.010 2.628 4.867 1.00 95.75 91 LEU A O 1
#

pLDDT: mean 95.52, std 3.35, range [70.5, 98.69]

Secondary structure (DSSP, 8-state):
---EEEE--SSTTTT-EEEES--TTHHHH--GGGTT--PPPP-TTGGGSPSBSTT--BSSHHHHHHHHHHHHT----HHHHHHHHHHHHT-